Protein AF-A0A960I3Z1-F1 (afdb_monomer)

Nearest PDB structures (foldseek):
  2nsf-assembly1_A  TM=8.121E-01  e=1.833E-03  Corynebacterium glutamicum
  2nsg-assembly1_A  TM=7.384E-01  e=3.499E-03  Corynebacterium glutamicum
  3gor-assembly2_D  TM=7.697E-01  e=1.761E-02  Geobacillus stearothermophilus
  3dka-assembly1_B  TM=6.620E-01  e=1.581E-02  Bacillus subtilis
  3dka-assembly1_A  TM=6.417E-01  e=1.498E-02  Bacillus subtilis

Foldseek 3Di:
DDDDDPPDDPDDDDCLQLLNLLLQLLVLLLVLLVVDDPVQQQQDFPPPPAGLQQLLFQLLLLLVLLLCLLQVHHSVVDDNGDGDPSVCSSVSSVVSSVSNCVSPVDVVQQQDWTDDPPDTGGSSLVSLVSLLVSNVSSVRNCVSVVHDGDDDVSSVVSNPD

Radius of gyration: 16.87 Å; Cα contacts (8 Å, |Δi|>4): 193; chains: 1; bounding box: 35×52×51 Å

Secondary structure (DSSP, 8-state):
-----------PPPTTSHHHHHHHHHHHHHHHHTT--GGGTTPBPSSTT-BHHHHHHHHHHHHHHHHHHHTTS-GGGS-S-----GGGHHHHHHHHHHHHHHHT-SGGGGTSEEEETTEEEEHHHHHHHHHHHHHHHHHHHHHHTT---PPPHHHHHTT--

Mean predicted aligned error: 5.5 Å

Sequence (161 aa):
MNITEHSSPTTTLSPTDPRAVFAAAVRTAGEVIATVQPHQTGLPTPCADIDVSGMFGHLLMVLERVTALGAGRDPMDLPDEKEVPLADWTAEWLAAAHRVQQAWADPGVLERQMWLPWAEGPGGQMLGSYTAELTVHTWDLATALGLGVEWDARALATSWE

Solvent-accessible surface area (backbone atoms only — not comparable to full-atom values): 9279 Å² total; per-residue (Å²): 138,85,82,78,81,81,78,76,79,81,78,78,71,52,82,81,35,48,66,46,32,33,51,52,46,53,48,55,40,52,59,53,59,68,67,70,50,88,91,46,39,80,36,64,30,80,53,79,99,33,28,41,50,53,47,51,13,38,56,50,33,51,39,51,28,53,21,28,47,45,66,73,43,71,41,80,80,50,70,85,58,48,93,72,61,78,93,45,48,63,59,53,48,53,53,38,53,52,47,30,53,62,33,55,62,55,72,67,49,38,67,36,78,44,81,53,102,90,48,75,46,33,32,39,57,53,40,34,53,52,28,20,54,53,46,53,54,38,49,25,50,30,54,53,70,72,53,90,78,90,74,59,68,70,38,60,57,42,67,77,120

Structure (mmCIF, N/CA/C/O backbone):
data_AF-A0A960I3Z1-F1
#
_entry.id   AF-A0A960I3Z1-F1
#
loop_
_atom_site.group_PDB
_atom_site.id
_atom_site.type_symbol
_atom_site.label_atom_id
_atom_site.label_alt_id
_atom_site.label_comp_id
_atom_site.label_asym_id
_atom_site.label_entity_id
_atom_site.label_seq_id
_atom_site.pdbx_PDB_ins_code
_atom_site.Cartn_x
_atom_site.Cartn_y
_atom_site.Cartn_z
_atom_site.occupancy
_atom_site.B_iso_or_equiv
_atom_site.auth_seq_id
_atom_site.auth_comp_id
_atom_site.auth_asym_id
_atom_site.auth_atom_id
_atom_site.pdbx_PDB_model_num
ATOM 1 N N . MET A 1 1 ? 8.634 34.506 -32.442 1.00 37.12 1 MET A N 1
ATOM 2 C CA . MET A 1 1 ? 8.921 33.596 -31.314 1.00 37.12 1 MET A CA 1
ATOM 3 C C . MET A 1 1 ? 7.738 32.655 -31.201 1.00 37.12 1 MET A C 1
ATOM 5 O O . MET A 1 1 ? 6.677 33.113 -30.808 1.00 37.12 1 MET A O 1
ATOM 9 N N . ASN A 1 2 ? 7.885 31.406 -31.645 1.00 35.22 2 ASN A N 1
ATOM 10 C CA . ASN A 1 2 ? 6.875 30.364 -31.450 1.00 35.22 2 ASN A CA 1
ATOM 11 C C . ASN A 1 2 ? 7.343 29.508 -30.277 1.00 35.22 2 ASN A C 1
ATOM 13 O O . ASN A 1 2 ? 8.434 28.946 -30.336 1.00 35.22 2 ASN A O 1
ATOM 17 N N . ILE A 1 3 ? 6.547 29.468 -29.215 1.00 40.91 3 ILE A N 1
ATOM 18 C CA . ILE A 1 3 ? 6.781 28.606 -28.062 1.00 40.91 3 ILE A CA 1
ATOM 19 C C . ILE A 1 3 ? 6.040 27.309 -28.376 1.00 40.91 3 ILE A C 1
ATOM 21 O O . ILE A 1 3 ? 4.814 27.293 -28.425 1.00 40.91 3 ILE A O 1
ATOM 25 N N . THR A 1 4 ? 6.776 26.252 -28.699 1.00 44.25 4 THR A N 1
ATOM 26 C CA . THR A 1 4 ? 6.210 24.912 -28.859 1.00 44.25 4 THR A CA 1
ATOM 27 C C . THR A 1 4 ? 5.986 24.347 -27.459 1.00 44.25 4 THR A C 1
ATOM 29 O O . THR A 1 4 ? 6.948 24.021 -26.765 1.00 44.25 4 THR A O 1
ATOM 32 N N . GLU A 1 5 ? 4.734 24.265 -27.010 1.00 45.75 5 GLU A N 1
ATOM 33 C CA . GLU A 1 5 ? 4.386 23.494 -25.816 1.00 45.75 5 GLU A CA 1
ATOM 34 C C . GLU A 1 5 ? 4.504 22.001 -26.142 1.00 45.75 5 GLU A C 1
ATOM 36 O O . GLU A 1 5 ? 3.730 21.447 -26.921 1.00 45.75 5 GLU A O 1
ATOM 41 N N . HIS A 1 6 ? 5.504 21.340 -25.560 1.00 40.66 6 HIS A N 1
ATOM 42 C CA . HIS A 1 6 ? 5.583 19.885 -25.538 1.00 40.66 6 HIS A CA 1
ATOM 43 C C . HIS A 1 6 ? 4.734 19.367 -24.375 1.00 40.66 6 HIS A C 1
ATOM 45 O O . HIS A 1 6 ? 5.229 19.179 -23.266 1.00 40.66 6 HIS A O 1
ATOM 51 N N . SER A 1 7 ? 3.445 19.133 -24.616 1.00 47.56 7 SER A N 1
ATOM 52 C CA . SER A 1 7 ? 2.654 18.270 -23.739 1.00 47.56 7 SER A CA 1
ATOM 53 C C . SER A 1 7 ? 3.101 16.825 -23.969 1.00 47.56 7 SER A C 1
ATOM 55 O O . SER A 1 7 ? 2.772 16.223 -24.991 1.00 47.56 7 SER A O 1
ATOM 57 N N . SER A 1 8 ? 3.883 16.267 -23.046 1.00 45.31 8 SER A N 1
ATOM 58 C CA . SER A 1 8 ? 4.128 14.823 -23.017 1.00 45.31 8 SER A CA 1
ATOM 59 C C . SER A 1 8 ? 2.789 14.103 -22.818 1.00 45.31 8 SER A C 1
ATOM 61 O O . SER A 1 8 ? 2.044 14.483 -21.911 1.00 45.31 8 SER A O 1
ATOM 63 N N . PRO A 1 9 ? 2.440 13.086 -23.626 1.00 49.47 9 PRO A N 1
ATOM 64 C CA . PRO A 1 9 ? 1.218 12.331 -23.402 1.00 49.47 9 PRO A CA 1
ATOM 65 C C . PRO A 1 9 ? 1.315 11.615 -22.051 1.00 49.47 9 PRO A C 1
ATOM 67 O O . PRO A 1 9 ? 2.258 10.865 -21.801 1.00 49.47 9 PRO A O 1
ATOM 70 N N . THR A 1 10 ? 0.339 11.835 -21.171 1.00 57.25 10 THR A N 1
ATOM 71 C CA . THR A 1 10 ? 0.125 10.968 -20.011 1.00 57.25 10 THR A CA 1
ATOM 72 C C . THR A 1 10 ? -0.327 9.614 -20.544 1.00 57.25 10 THR A C 1
ATOM 74 O O . THR A 1 10 ? -1.501 9.424 -20.856 1.00 57.25 10 THR A O 1
ATOM 77 N N . THR A 1 11 ? 0.609 8.684 -20.724 1.00 67.19 11 THR A N 1
ATOM 78 C CA . THR A 1 11 ? 0.291 7.318 -21.147 1.00 67.19 11 THR A CA 1
ATOM 79 C C . THR A 1 11 ? -0.596 6.671 -20.089 1.00 67.19 11 THR A C 1
ATOM 81 O O . THR A 1 11 ? -0.142 6.352 -18.992 1.00 67.19 11 THR A O 1
ATOM 84 N N . THR A 1 12 ? -1.880 6.496 -20.400 1.00 82.75 12 THR A N 1
ATOM 85 C CA . THR A 1 12 ? -2.787 5.694 -19.577 1.00 82.75 12 THR A CA 1
ATOM 86 C C . THR A 1 12 ? -2.373 4.229 -19.689 1.00 82.75 12 THR A C 1
ATOM 88 O O . THR A 1 12 ? -2.266 3.697 -20.793 1.00 82.75 12 THR A O 1
ATOM 91 N N . LEU A 1 13 ? -2.108 3.586 -18.552 1.00 88.25 13 LEU A N 1
ATOM 92 C CA . LEU A 1 13 ? -1.741 2.173 -18.507 1.00 88.25 13 LEU A CA 1
ATOM 93 C C . LEU A 1 13 ? -2.917 1.285 -18.932 1.00 88.25 13 LEU A C 1
ATOM 95 O O . LEU A 1 13 ? -4.078 1.622 -18.686 1.00 88.25 13 LEU A O 1
ATOM 99 N N . SER A 1 14 ? -2.614 0.128 -19.529 1.00 91.50 14 SER A N 1
ATOM 100 C CA . SER A 1 14 ? -3.632 -0.903 -19.755 1.00 91.50 14 SER A CA 1
ATOM 101 C C . SER A 1 14 ? -4.281 -1.289 -18.419 1.00 91.50 14 SER A C 1
ATOM 103 O O . SER A 1 14 ? -3.567 -1.422 -17.425 1.00 91.50 14 SER A O 1
ATOM 105 N N . PRO A 1 15 ? -5.597 -1.559 -18.373 1.00 87.56 15 PRO A N 1
ATOM 106 C CA . PRO A 1 15 ? -6.252 -2.091 -17.181 1.00 87.56 15 PRO A CA 1
ATOM 107 C C . PRO A 1 15 ? -5.607 -3.385 -16.651 1.00 87.56 15 PRO A C 1
ATOM 109 O O . PRO A 1 15 ? -5.721 -3.686 -15.468 1.00 87.56 15 PRO A O 1
ATOM 112 N N . THR A 1 16 ? -4.940 -4.160 -17.505 1.00 91.75 16 THR A N 1
ATOM 113 C CA . THR A 1 16 ? -4.243 -5.398 -17.120 1.00 91.75 16 THR A CA 1
ATOM 114 C C . THR A 1 16 ? -2.742 -5.208 -16.898 1.00 91.75 16 THR A C 1
ATOM 116 O O . THR A 1 16 ? -2.046 -6.187 -16.654 1.00 91.75 16 THR A O 1
ATOM 119 N N . ASP A 1 17 ? -2.215 -3.984 -17.014 1.00 95.75 17 ASP A N 1
ATOM 120 C CA . ASP A 1 17 ? -0.824 -3.694 -16.654 1.00 95.75 17 ASP A CA 1
ATOM 121 C C . ASP A 1 17 ? -0.640 -3.965 -15.148 1.00 95.75 17 ASP A C 1
ATOM 123 O O . ASP A 1 17 ? -1.426 -3.431 -14.356 1.00 95.75 17 ASP A O 1
ATOM 127 N N . PRO A 1 18 ? 0.371 -4.746 -14.718 1.00 96.00 18 PRO A N 1
ATOM 128 C CA . PRO A 1 18 ? 0.594 -5.047 -13.302 1.00 96.00 18 PRO A CA 1
ATOM 129 C C . PRO A 1 18 ? 0.658 -3.798 -12.413 1.00 96.00 18 PRO A C 1
ATOM 131 O O . PRO A 1 18 ? 0.181 -3.817 -11.282 1.00 96.00 18 PRO A O 1
ATOM 134 N N . ARG A 1 19 ? 1.165 -2.672 -12.933 1.00 97.69 19 ARG A N 1
ATOM 135 C CA . ARG A 1 19 ? 1.206 -1.394 -12.203 1.00 97.69 19 ARG A CA 1
ATOM 136 C C . ARG A 1 19 ? -0.183 -0.798 -12.020 1.00 97.69 19 ARG A C 1
ATOM 138 O O . ARG A 1 19 ? -0.459 -0.217 -10.976 1.00 97.69 19 ARG A O 1
ATOM 145 N N . ALA A 1 20 ? -1.058 -0.931 -13.017 1.00 96.69 20 ALA A N 1
ATOM 146 C CA . ALA A 1 20 ? -2.439 -0.464 -12.926 1.00 96.69 20 ALA A CA 1
ATOM 147 C C . ALA A 1 20 ? -3.249 -1.308 -11.933 1.00 96.69 20 ALA A C 1
ATOM 149 O O . ALA A 1 20 ? -4.033 -0.754 -11.162 1.00 96.69 20 ALA A O 1
ATOM 150 N N . VAL A 1 21 ? -3.028 -2.626 -11.919 1.00 97.38 21 VAL A N 1
ATOM 151 C CA . VAL A 1 21 ? -3.662 -3.541 -10.958 1.00 97.38 21 VAL A CA 1
ATOM 152 C C . VAL A 1 21 ? -3.179 -3.245 -9.535 1.00 97.38 21 VAL A C 1
ATOM 154 O O . VAL A 1 21 ? -4.007 -3.024 -8.651 1.00 97.38 21 VAL A O 1
ATOM 157 N N . PHE A 1 22 ? -1.865 -3.124 -9.322 1.00 98.06 22 PHE A N 1
ATOM 158 C CA . PHE A 1 22 ? -1.309 -2.757 -8.017 1.00 98.06 22 PHE A CA 1
ATOM 159 C C . PHE A 1 22 ? -1.821 -1.387 -7.543 1.00 98.06 22 PHE A C 1
ATOM 161 O O . PHE A 1 22 ? -2.244 -1.237 -6.399 1.00 98.06 22 PHE A O 1
ATOM 168 N N . ALA A 1 23 ? -1.874 -0.383 -8.427 1.00 97.94 23 ALA A N 1
ATOM 169 C CA . ALA A 1 23 ? -2.412 0.936 -8.092 1.00 97.94 23 ALA A CA 1
ATOM 170 C C . ALA A 1 23 ? -3.899 0.897 -7.692 1.00 97.94 23 ALA A C 1
ATOM 172 O O . ALA A 1 23 ? -4.324 1.681 -6.840 1.00 97.94 23 ALA A O 1
ATOM 173 N N . ALA A 1 24 ? -4.696 -0.004 -8.276 1.00 97.50 24 ALA A N 1
ATOM 174 C CA . ALA A 1 24 ? -6.077 -0.210 -7.852 1.00 97.50 24 ALA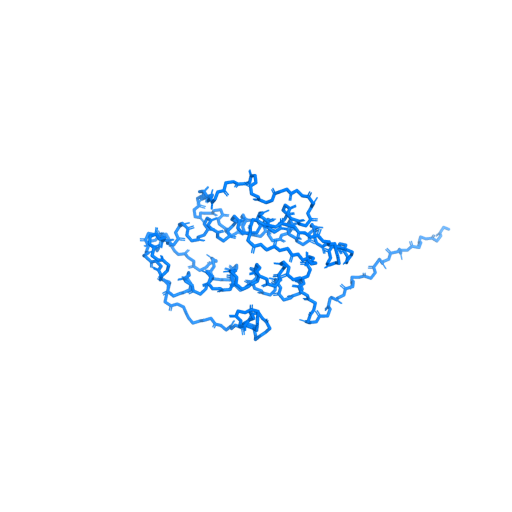 A CA 1
ATOM 175 C C . ALA A 1 24 ? -6.147 -0.770 -6.423 1.00 97.50 24 ALA A C 1
ATOM 177 O O . ALA A 1 24 ? -6.897 -0.222 -5.619 1.00 97.50 24 ALA A O 1
ATOM 178 N N . ALA A 1 25 ? -5.317 -1.765 -6.088 1.00 98.25 25 ALA A N 1
ATOM 179 C CA . ALA A 1 25 ? -5.227 -2.313 -4.733 1.00 98.25 25 ALA A CA 1
ATOM 180 C C . ALA A 1 25 ? -4.759 -1.261 -3.706 1.00 98.25 25 ALA A C 1
ATOM 182 O O . ALA A 1 25 ? -5.368 -1.117 -2.649 1.00 98.25 25 ALA A O 1
ATOM 183 N N . VAL A 1 26 ? -3.754 -0.442 -4.048 1.00 98.69 26 VAL A N 1
ATOM 184 C CA . VAL A 1 26 ? -3.277 0.672 -3.200 1.00 98.69 26 VAL A CA 1
ATOM 185 C C . VAL A 1 26 ? -4.378 1.690 -2.907 1.00 98.69 26 VAL A C 1
ATOM 187 O O . VAL A 1 26 ? -4.473 2.211 -1.794 1.00 98.69 26 VAL A O 1
ATOM 190 N N . ARG A 1 27 ? -5.221 1.990 -3.898 1.00 98.50 27 ARG A N 1
ATOM 191 C CA . ARG A 1 27 ? -6.360 2.893 -3.718 1.00 98.50 27 ARG A CA 1
ATOM 192 C C . ARG A 1 27 ? -7.403 2.290 -2.779 1.00 98.50 27 ARG A C 1
ATOM 194 O O . ARG A 1 27 ? -7.799 2.978 -1.847 1.00 98.50 27 ARG A O 1
ATOM 201 N N . THR A 1 28 ? -7.789 1.029 -2.977 1.00 98.62 28 THR A N 1
ATOM 202 C CA . THR A 1 28 ? -8.732 0.332 -2.086 1.00 98.62 28 THR A CA 1
ATOM 203 C C . THR A 1 28 ? -8.224 0.311 -0.643 1.00 98.62 28 THR A C 1
ATOM 205 O O . THR A 1 28 ? -8.963 0.651 0.276 1.00 98.62 28 THR A O 1
ATOM 208 N N . ALA A 1 29 ? -6.943 0.003 -0.436 1.00 98.62 29 ALA A N 1
ATOM 209 C CA . ALA A 1 29 ? -6.318 0.064 0.883 1.00 98.62 29 ALA A CA 1
ATOM 210 C C . ALA A 1 29 ? -6.377 1.472 1.491 1.00 98.62 29 ALA A C 1
ATOM 212 O O . ALA A 1 29 ? -6.771 1.631 2.644 1.00 98.62 29 ALA A O 1
ATOM 213 N N . GLY A 1 30 ? -6.066 2.508 0.706 1.00 98.62 30 GLY A N 1
ATOM 214 C CA . GLY A 1 30 ? -6.153 3.901 1.150 1.00 98.62 30 GLY A CA 1
ATOM 215 C C . GLY A 1 30 ? -7.568 4.326 1.546 1.00 98.62 30 GLY A C 1
ATOM 216 O O . GLY A 1 30 ? -7.739 5.041 2.532 1.00 98.62 30 GLY A O 1
ATOM 217 N N . GLU A 1 31 ? -8.582 3.859 0.815 1.00 98.50 31 GLU A N 1
ATOM 218 C CA . GLU A 1 31 ? -9.994 4.091 1.135 1.00 98.50 31 GLU A CA 1
ATOM 219 C C . GLU A 1 31 ? -10.374 3.447 2.474 1.00 98.50 31 GLU A C 1
ATOM 221 O O . GLU A 1 31 ? -11.015 4.103 3.290 1.00 98.50 31 GLU A O 1
ATOM 226 N N . VAL A 1 32 ? -9.923 2.217 2.744 1.00 98.69 32 VAL A N 1
ATOM 227 C CA . VAL A 1 32 ? -10.135 1.541 4.036 1.00 98.69 32 VAL A CA 1
ATOM 228 C C . VAL A 1 32 ? -9.403 2.273 5.167 1.00 98.69 32 VAL A C 1
ATOM 230 O O . VAL A 1 32 ? -10.019 2.603 6.182 1.00 98.69 32 VAL A O 1
ATOM 233 N N . ILE A 1 33 ? -8.118 2.594 4.985 1.00 98.62 33 ILE A N 1
ATOM 234 C CA . ILE A 1 33 ? -7.278 3.301 5.968 1.00 98.62 33 ILE A CA 1
ATOM 235 C C . ILE A 1 33 ? -7.909 4.636 6.383 1.00 98.62 33 ILE A C 1
ATOM 237 O O . ILE A 1 33 ? -7.928 4.970 7.567 1.00 98.62 33 ILE A O 1
ATOM 241 N N . ALA A 1 34 ? -8.480 5.382 5.435 1.00 98.31 34 ALA A N 1
ATOM 242 C CA . ALA A 1 34 ? -9.103 6.679 5.698 1.00 98.31 34 ALA A CA 1
ATOM 243 C C . ALA A 1 34 ? -10.353 6.606 6.600 1.00 98.31 34 ALA A C 1
ATOM 245 O O . ALA A 1 34 ? -10.811 7.638 7.094 1.00 98.31 34 ALA A O 1
ATOM 246 N N . THR A 1 35 ? -10.921 5.416 6.824 1.00 98.25 35 THR A N 1
ATOM 247 C CA . THR A 1 35 ? -12.107 5.236 7.682 1.00 98.25 35 THR A CA 1
ATOM 248 C C . THR A 1 35 ? -11.780 4.983 9.154 1.00 98.25 35 THR A C 1
ATOM 250 O O . THR A 1 35 ? -12.673 5.118 9.999 1.00 98.25 35 THR A O 1
ATOM 253 N N . VAL A 1 36 ? -10.526 4.636 9.471 1.00 98.50 36 VAL A N 1
ATOM 254 C CA . VAL A 1 36 ? -10.116 4.177 10.804 1.00 98.50 36 VAL A CA 1
ATOM 255 C C . VAL A 1 36 ? -10.337 5.264 11.852 1.00 98.50 36 VAL A C 1
ATOM 257 O O . VAL A 1 36 ? -9.881 6.399 11.718 1.00 98.50 36 VAL A O 1
ATOM 260 N N . GLN A 1 37 ?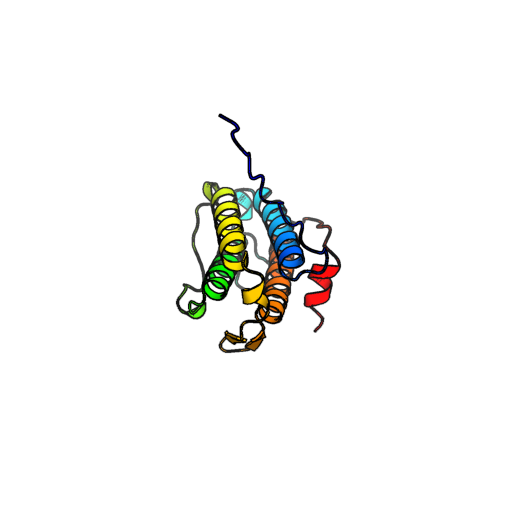 -11.017 4.894 12.936 1.00 97.81 37 GLN A N 1
ATOM 261 C CA . GLN A 1 37 ? -11.259 5.762 14.084 1.00 97.81 37 GLN A CA 1
ATOM 262 C C . GLN A 1 37 ? -10.280 5.472 15.233 1.00 97.81 37 GLN A C 1
ATOM 264 O O . GLN A 1 37 ? -9.862 4.328 15.412 1.00 97.81 37 GLN A O 1
ATOM 269 N N . PRO A 1 38 ? -9.985 6.457 16.107 1.00 98.00 38 PRO A N 1
ATOM 270 C CA . PRO A 1 38 ? -9.023 6.287 17.202 1.00 98.00 38 PRO A CA 1
ATOM 271 C C . PRO A 1 38 ? -9.291 5.108 18.142 1.00 98.00 38 PRO A C 1
ATOM 273 O O . PRO A 1 38 ? -8.359 4.494 18.640 1.00 98.00 38 PRO A O 1
ATOM 276 N N . HIS A 1 39 ? -10.556 4.765 18.388 1.00 97.56 39 HIS A N 1
ATOM 277 C CA . HIS A 1 39 ? -10.915 3.652 19.272 1.00 97.56 39 HIS A CA 1
ATOM 278 C C . HIS A 1 39 ? -10.759 2.269 18.613 1.00 97.56 39 HIS A C 1
ATOM 280 O O . HIS A 1 39 ? -10.955 1.260 19.285 1.00 97.56 39 HIS A O 1
ATOM 286 N N . GLN A 1 40 ? -10.449 2.217 17.313 1.00 98.38 40 GLN A N 1
ATOM 287 C CA . GLN A 1 40 ? -10.345 0.981 16.536 1.00 98.38 40 GLN A CA 1
ATOM 288 C C . GLN A 1 40 ? -8.901 0.500 16.364 1.00 98.38 40 GLN A C 1
ATOM 290 O O . GLN A 1 40 ? -8.703 -0.642 15.969 1.00 98.38 40 GLN A O 1
ATOM 295 N N . THR A 1 41 ? -7.894 1.325 16.670 1.00 97.75 41 THR A N 1
ATOM 296 C CA . THR A 1 41 ? -6.482 1.019 16.367 1.00 97.75 41 THR A CA 1
ATOM 297 C C . THR A 1 41 ? -5.948 -0.222 17.079 1.00 97.75 41 THR A C 1
ATOM 299 O O . THR A 1 41 ? -5.041 -0.858 16.565 1.00 97.75 41 THR A O 1
ATOM 302 N N . GLY A 1 42 ? -6.517 -0.584 18.231 1.00 97.38 42 GLY A N 1
ATOM 303 C CA . GLY A 1 42 ? -6.158 -1.796 18.976 1.00 97.38 42 GLY A CA 1
ATOM 304 C C . GLY A 1 42 ? -7.092 -2.988 18.742 1.00 97.38 42 GLY A C 1
ATOM 305 O O . GLY A 1 42 ? -7.042 -3.949 19.508 1.00 97.38 42 GLY A O 1
ATOM 306 N N . LEU A 1 43 ? -8.011 -2.922 17.769 1.00 98.12 43 LEU A N 1
ATOM 307 C CA . LEU A 1 43 ? -8.875 -4.064 17.460 1.00 98.12 43 LEU A CA 1
ATOM 308 C C . LEU A 1 43 ? -8.055 -5.188 16.812 1.00 98.12 43 LEU A C 1
ATOM 310 O O . LEU A 1 43 ? -7.181 -4.898 15.994 1.00 98.12 43 LEU A O 1
ATOM 314 N N . PRO A 1 44 ? -8.343 -6.460 17.139 1.00 97.88 44 PRO A N 1
ATOM 315 C CA . PRO A 1 44 ? -7.658 -7.586 16.520 1.00 97.88 44 PRO A CA 1
ATOM 316 C C . PRO A 1 44 ? -8.039 -7.701 15.042 1.00 97.88 44 PRO A C 1
ATOM 318 O O . PRO A 1 44 ? -9.202 -7.501 14.679 1.00 97.88 44 PRO A O 1
ATOM 321 N N . THR A 1 45 ? -7.077 -8.081 14.202 1.00 97.81 45 THR A N 1
ATOM 322 C CA . THR A 1 45 ? -7.344 -8.476 12.813 1.00 97.81 45 THR A CA 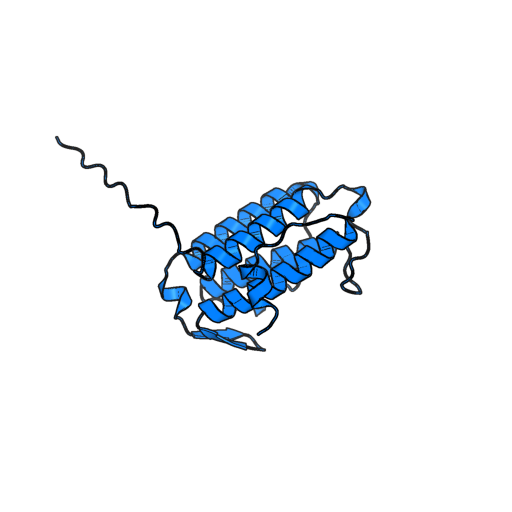1
ATOM 323 C C . THR A 1 45 ? -7.479 -10.002 12.686 1.00 97.81 45 THR A C 1
ATOM 325 O O . THR A 1 45 ? -7.139 -10.731 13.622 1.00 97.81 45 THR A O 1
ATOM 328 N N . PRO A 1 46 ? -8.007 -10.529 11.561 1.00 96.19 46 PRO A N 1
ATOM 329 C CA . PRO A 1 46 ? -7.979 -11.967 11.284 1.00 96.19 46 PRO A CA 1
ATOM 330 C C . PRO A 1 46 ? -6.559 -12.541 11.163 1.00 96.19 46 PRO A C 1
ATOM 332 O O . PRO A 1 46 ? -6.362 -13.727 11.436 1.00 96.19 46 PRO A O 1
ATOM 335 N N . CYS A 1 47 ? -5.575 -11.714 10.792 1.00 93.50 47 CYS A N 1
ATOM 336 C CA . CYS A 1 47 ? -4.164 -12.061 10.889 1.00 93.50 47 CYS A CA 1
ATOM 337 C C . CYS A 1 47 ? -3.768 -12.095 12.371 1.00 93.50 47 CYS A C 1
ATOM 339 O O . CYS A 1 47 ? -3.730 -11.067 13.051 1.00 93.50 47 CYS A O 1
ATOM 341 N N . ALA A 1 48 ? -3.544 -13.305 12.890 1.00 83.44 48 ALA A N 1
ATOM 342 C CA . ALA A 1 48 ? -3.231 -13.504 14.298 1.00 83.44 48 ALA A CA 1
ATOM 343 C C . ALA A 1 48 ? -2.007 -12.668 14.710 1.00 83.44 48 ALA A C 1
ATOM 345 O O . ALA A 1 48 ? -1.059 -12.528 13.945 1.00 83.44 48 ALA A O 1
ATOM 346 N N . ASP A 1 49 ? -2.052 -12.128 15.927 1.00 87.38 49 ASP A N 1
ATOM 347 C CA . ASP A 1 49 ? -0.999 -11.307 16.539 1.00 87.38 49 ASP A CA 1
ATOM 348 C C . ASP A 1 49 ? -0.802 -9.896 15.946 1.00 87.38 49 ASP A C 1
ATOM 350 O O . ASP A 1 49 ? 0.046 -9.154 16.439 1.00 87.38 49 ASP A O 1
ATOM 354 N N . ILE A 1 50 ? -1.623 -9.474 14.974 1.00 94.62 50 ILE A N 1
ATOM 355 C CA . ILE A 1 50 ? -1.586 -8.119 14.402 1.00 94.62 50 ILE A CA 1
ATOM 356 C C . ILE A 1 50 ? -2.904 -7.383 14.696 1.00 94.62 50 ILE A C 1
ATOM 358 O O . ILE A 1 50 ? -3.991 -7.835 14.322 1.00 94.62 50 ILE A O 1
ATOM 362 N N . ASP A 1 51 ? -2.818 -6.234 15.372 1.00 97.50 51 ASP A N 1
ATOM 363 C CA . ASP A 1 51 ? -3.944 -5.310 15.558 1.00 97.50 51 ASP A CA 1
ATOM 364 C C . ASP A 1 51 ? -4.057 -4.308 14.393 1.00 97.50 51 ASP A C 1
ATOM 366 O O . ASP A 1 51 ? -3.239 -4.291 13.475 1.00 97.50 51 ASP A O 1
ATOM 370 N N . VAL A 1 52 ? -5.093 -3.470 14.386 1.00 98.12 52 VAL A N 1
ATOM 371 C CA . VAL A 1 52 ? -5.315 -2.479 13.314 1.00 98.12 52 VAL A CA 1
ATOM 372 C C . VAL A 1 52 ? -4.120 -1.528 13.126 1.00 98.12 52 VAL A C 1
ATOM 374 O O . VAL A 1 52 ? -3.820 -1.149 11.992 1.00 98.12 52 VAL A O 1
ATOM 377 N N . SER A 1 53 ? -3.424 -1.144 14.199 1.00 97.62 53 SER A N 1
ATOM 378 C CA . SER A 1 53 ? -2.235 -0.287 14.129 1.00 97.62 53 SER A CA 1
ATOM 379 C C . SER A 1 53 ? -1.048 -1.007 13.502 1.00 97.62 53 SER A C 1
ATOM 381 O O . SER A 1 53 ? -0.411 -0.460 12.599 1.00 97.62 53 SER A O 1
ATOM 383 N N . GLY A 1 54 ? -0.782 -2.240 13.935 1.00 96.94 54 GLY A N 1
ATOM 384 C CA . GLY A 1 54 ? 0.228 -3.101 13.330 1.00 96.94 54 GLY A CA 1
ATOM 385 C C . GLY A 1 54 ? -0.073 -3.368 11.857 1.00 96.94 54 GLY A C 1
ATOM 386 O O . GLY A 1 54 ? 0.818 -3.278 11.018 1.00 96.94 54 GLY A O 1
ATOM 387 N N . MET A 1 55 ? -1.345 -3.580 11.508 1.00 97.44 55 MET A N 1
ATOM 388 C CA . MET A 1 55 ? -1.762 -3.826 10.129 1.00 97.44 55 MET A CA 1
ATOM 389 C C . MET A 1 55 ? -1.516 -2.611 9.228 1.00 97.44 55 MET A C 1
ATOM 391 O O . MET A 1 55 ? -1.031 -2.765 8.109 1.00 97.44 55 MET A O 1
ATOM 395 N N . PHE A 1 56 ? -1.770 -1.388 9.707 1.00 98.19 56 PHE A N 1
ATOM 396 C CA . PHE A 1 56 ? -1.374 -0.186 8.967 1.00 98.19 56 PHE A CA 1
ATOM 397 C C . PHE A 1 56 ? 0.147 -0.120 8.759 1.00 98.19 56 PHE A C 1
ATOM 399 O O . PHE A 1 56 ? 0.603 0.145 7.644 1.00 98.19 56 PHE A O 1
ATOM 406 N N . GLY A 1 57 ? 0.928 -0.386 9.812 1.00 97.62 57 GLY A N 1
ATOM 407 C CA . GLY A 1 57 ? 2.389 -0.425 9.736 1.00 97.62 57 GLY A CA 1
ATOM 408 C C . GLY A 1 57 ? 2.900 -1.441 8.709 1.00 97.62 57 GLY A C 1
ATOM 409 O O . GLY A 1 57 ? 3.768 -1.106 7.900 1.00 97.62 57 GLY A O 1
ATOM 410 N N . HIS A 1 58 ? 2.311 -2.640 8.683 1.00 96.75 58 HIS A N 1
ATOM 411 C CA . HIS A 1 58 ? 2.613 -3.704 7.719 1.00 96.75 58 HIS A CA 1
ATOM 412 C C . HIS A 1 58 ? 2.302 -3.280 6.282 1.00 96.75 58 HIS A C 1
ATOM 414 O O . HIS A 1 58 ? 3.163 -3.352 5.406 1.00 96.75 58 HIS A O 1
ATOM 420 N N . LEU A 1 59 ? 1.097 -2.757 6.032 1.00 97.50 59 LEU A N 1
ATOM 421 C CA . LEU A 1 59 ? 0.698 -2.275 4.706 1.00 97.50 59 LEU A CA 1
ATOM 422 C C . LEU A 1 59 ? 1.635 -1.162 4.208 1.00 97.50 59 LEU A C 1
ATOM 424 O O . LEU A 1 59 ? 2.010 -1.134 3.033 1.00 97.50 59 LEU A O 1
ATOM 428 N N . LEU A 1 60 ? 2.029 -0.237 5.087 1.00 98.06 60 LEU A N 1
ATOM 429 C CA . LEU A 1 60 ? 2.942 0.847 4.729 1.00 98.06 60 LEU A CA 1
ATOM 430 C C . LEU A 1 60 ? 4.346 0.315 4.401 1.00 98.06 60 LEU A C 1
ATOM 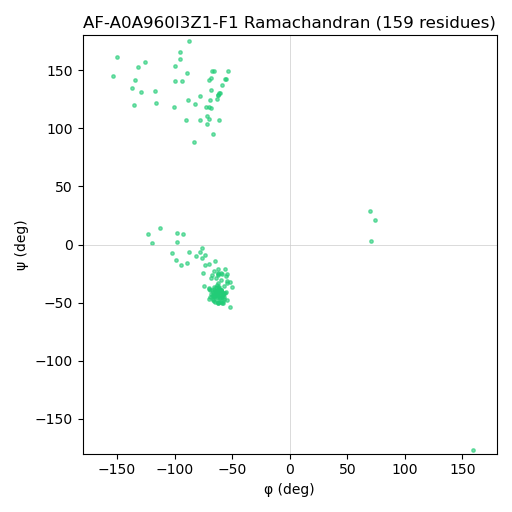432 O O . LEU A 1 60 ? 4.928 0.717 3.390 1.00 98.06 60 LEU A O 1
ATOM 436 N N . MET A 1 61 ? 4.853 -0.631 5.198 1.00 96.56 61 MET A N 1
ATOM 437 C CA . MET A 1 61 ? 6.104 -1.346 4.930 1.00 96.56 61 MET A CA 1
ATOM 438 C C . MET A 1 61 ? 6.063 -2.053 3.566 1.00 96.56 61 MET A C 1
ATOM 440 O O . MET A 1 61 ? 7.019 -1.943 2.795 1.00 96.56 61 MET A O 1
ATOM 444 N N . VAL A 1 62 ? 4.943 -2.688 3.200 1.00 96.25 62 VAL A N 1
ATOM 445 C CA . VAL A 1 62 ? 4.765 -3.319 1.881 1.00 96.25 62 VAL A CA 1
ATOM 446 C C . VAL A 1 62 ? 4.978 -2.309 0.744 1.00 96.25 62 VAL A C 1
ATOM 448 O O . VAL A 1 62 ? 5.736 -2.588 -0.189 1.00 96.25 62 VAL A O 1
ATOM 451 N N . LEU A 1 63 ? 4.396 -1.105 0.812 1.00 98.19 63 LEU A N 1
ATOM 452 C CA . LEU A 1 63 ? 4.618 -0.062 -0.207 1.00 98.19 63 LEU A CA 1
ATOM 453 C C . LEU A 1 63 ? 6.078 0.419 -0.244 1.00 98.19 63 LEU A C 1
ATOM 455 O O . LEU A 1 63 ? 6.618 0.701 -1.321 1.00 98.19 63 LEU A O 1
ATOM 459 N N . GLU A 1 64 ? 6.738 0.512 0.909 1.00 97.50 64 GLU A N 1
ATOM 460 C CA . GLU A 1 64 ? 8.155 0.876 0.989 1.00 97.50 64 GLU A CA 1
ATOM 461 C C . GLU A 1 64 ? 9.053 -0.209 0.362 1.00 97.50 64 GLU A C 1
ATOM 463 O O . GLU A 1 64 ? 9.956 0.124 -0.415 1.00 97.50 64 GLU A O 1
ATOM 468 N N . ARG A 1 65 ? 8.754 -1.498 0.584 1.00 96.75 65 ARG A N 1
ATOM 469 C CA . ARG A 1 65 ? 9.430 -2.633 -0.070 1.00 96.75 65 ARG A CA 1
ATOM 470 C C . ARG A 1 65 ? 9.227 -2.633 -1.578 1.00 96.75 65 ARG A C 1
ATOM 472 O O . ARG A 1 65 ? 10.201 -2.732 -2.325 1.00 96.75 65 ARG A O 1
ATOM 479 N N . VAL A 1 66 ? 7.997 -2.432 -2.046 1.00 97.31 66 VAL A N 1
ATOM 480 C CA . VAL A 1 66 ? 7.699 -2.315 -3.483 1.00 97.31 66 VAL A CA 1
ATOM 481 C C . VAL A 1 66 ? 8.456 -1.135 -4.102 1.00 97.31 66 VAL A C 1
ATOM 483 O O . VAL A 1 66 ? 8.998 -1.252 -5.203 1.00 97.31 66 VAL A O 1
ATOM 486 N N . THR A 1 67 ? 8.561 -0.009 -3.391 1.00 98.44 67 THR A N 1
ATOM 487 C CA . THR A 1 67 ? 9.359 1.148 -3.830 1.00 98.44 67 THR A CA 1
ATOM 488 C C . THR A 1 67 ? 10.844 0.795 -3.943 1.00 98.44 67 THR A C 1
ATOM 490 O O . THR A 1 67 ? 11.466 1.092 -4.965 1.00 98.44 67 THR A O 1
ATOM 493 N N . ALA A 1 68 ? 11.426 0.165 -2.916 1.00 97.50 68 ALA A N 1
ATOM 494 C CA . ALA A 1 68 ? 12.832 -0.242 -2.915 1.00 97.50 68 ALA A CA 1
ATOM 495 C C . ALA A 1 68 ? 13.135 -1.197 -4.076 1.00 97.50 68 ALA A C 1
ATOM 497 O O . ALA A 1 68 ? 14.084 -0.967 -4.829 1.00 97.50 68 ALA A O 1
ATOM 498 N N . LEU A 1 69 ? 12.267 -2.186 -4.284 1.00 96.75 69 LEU A N 1
ATOM 499 C CA . LEU A 1 69 ? 12.398 -3.165 -5.352 1.00 96.75 69 LEU A CA 1
ATOM 500 C C . LEU A 1 69 ? 12.345 -2.516 -6.748 1.00 96.75 69 LEU A C 1
ATOM 502 O O . LEU A 1 69 ? 13.198 -2.792 -7.597 1.00 96.75 69 LEU A O 1
ATOM 506 N N . GLY A 1 70 ? 11.407 -1.590 -6.978 1.00 97.31 70 GLY A N 1
ATOM 507 C CA . GLY A 1 70 ? 11.329 -0.806 -8.220 1.00 97.31 70 GLY A CA 1
ATOM 508 C C . GLY A 1 70 ? 12.573 0.060 -8.451 1.00 97.31 70 GLY A C 1
ATOM 509 O O . GLY A 1 70 ? 13.103 0.127 -9.562 1.00 9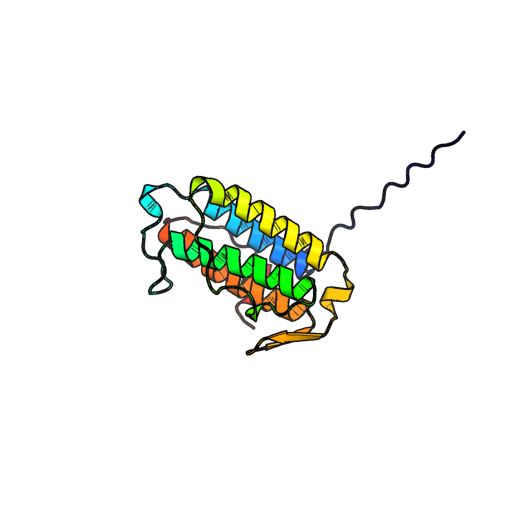7.31 70 GLY A O 1
ATOM 510 N N . ALA A 1 71 ? 13.144 0.610 -7.379 1.00 96.94 71 ALA A N 1
ATOM 511 C CA . ALA A 1 71 ? 14.392 1.371 -7.414 1.00 96.94 71 ALA A CA 1
ATOM 512 C C . ALA A 1 71 ? 15.665 0.504 -7.540 1.00 96.94 71 ALA A C 1
ATOM 514 O O . ALA A 1 71 ? 16.761 1.055 -7.636 1.00 96.94 71 ALA A O 1
ATOM 515 N N . GLY A 1 72 ? 15.549 -0.830 -7.553 1.00 94.94 72 GLY A N 1
ATOM 516 C CA . GLY A 1 72 ? 16.694 -1.746 -7.637 1.00 94.94 72 GLY A CA 1
ATOM 517 C C . GLY A 1 72 ? 17.498 -1.860 -6.338 1.00 94.94 72 GLY A C 1
ATOM 518 O O . GLY A 1 72 ? 18.670 -2.225 -6.374 1.00 94.94 72 GLY A O 1
ATOM 519 N N . ARG A 1 73 ? 16.887 -1.514 -5.204 1.00 95.88 73 ARG A N 1
ATOM 520 C CA . ARG A 1 73 ? 17.429 -1.725 -3.858 1.00 95.88 73 ARG A CA 1
ATOM 521 C C . ARG A 1 73 ? 16.890 -3.026 -3.272 1.00 95.88 73 ARG A C 1
ATOM 523 O O . ARG A 1 73 ? 15.829 -3.486 -3.688 1.00 95.88 73 ARG A O 1
ATOM 530 N N . ASP A 1 74 ? 17.587 -3.564 -2.275 1.00 93.50 74 ASP A N 1
ATOM 531 C CA . ASP A 1 74 ? 17.094 -4.708 -1.511 1.00 93.50 74 ASP A CA 1
ATOM 532 C C . ASP A 1 74 ? 15.907 -4.275 -0.620 1.00 93.50 74 ASP A C 1
ATOM 534 O O . ASP A 1 74 ? 16.068 -3.384 0.224 1.00 93.50 74 ASP A O 1
ATOM 538 N N . PRO A 1 75 ? 14.694 -4.831 -0.810 1.00 93.00 75 PRO A N 1
ATOM 539 C CA . PRO A 1 75 ? 13.555 -4.551 0.064 1.00 93.00 75 PRO A CA 1
ATOM 540 C C . PRO A 1 75 ? 13.703 -5.158 1.467 1.00 93.00 75 PRO A C 1
ATOM 542 O O . PRO A 1 75 ? 12.999 -4.729 2.380 1.00 93.00 75 PRO A O 1
ATOM 545 N N . MET A 1 76 ? 14.606 -6.123 1.661 1.00 90.19 76 MET A N 1
ATOM 546 C CA . MET A 1 76 ? 14.846 -6.772 2.953 1.00 90.19 76 MET A CA 1
ATOM 547 C C . MET A 1 76 ? 15.762 -5.961 3.877 1.00 90.19 76 MET A C 1
ATOM 549 O O . MET A 1 76 ? 15.838 -6.258 5.064 1.00 90.19 76 MET A O 1
ATOM 553 N N . ASP A 1 77 ? 16.395 -4.900 3.367 1.00 92.62 77 ASP A N 1
ATOM 554 C CA . ASP A 1 77 ? 17.126 -3.923 4.188 1.00 92.62 77 ASP A CA 1
ATOM 555 C C . ASP A 1 77 ? 16.186 -2.994 4.985 1.00 92.62 77 ASP A C 1
ATOM 557 O O . ASP A 1 77 ? 16.640 -2.188 5.802 1.00 92.62 77 ASP A O 1
ATOM 561 N N . LEU A 1 78 ? 14.878 -3.042 4.713 1.00 90.38 78 LEU A N 1
ATOM 562 C CA . LEU A 1 78 ? 13.874 -2.226 5.389 1.00 90.38 78 LEU A CA 1
ATOM 563 C C . LEU A 1 78 ? 13.332 -2.931 6.644 1.00 90.38 78 LEU A C 1
ATOM 565 O O . LEU A 1 78 ? 13.197 -4.157 6.629 1.00 90.38 78 LEU A O 1
ATOM 569 N N . PRO A 1 79 ? 12.966 -2.172 7.697 1.00 88.56 79 PRO A N 1
ATOM 570 C CA . PRO A 1 79 ? 12.274 -2.719 8.863 1.00 88.56 79 PRO A CA 1
ATOM 571 C C . PRO A 1 79 ? 11.009 -3.497 8.480 1.00 88.56 79 PRO A C 1
ATOM 573 O O . PRO A 1 79 ? 10.345 -3.157 7.500 1.00 88.56 79 PRO A O 1
ATOM 576 N N . ASP A 1 80 ? 10.660 -4.507 9.278 1.00 81.19 80 ASP A N 1
ATOM 577 C CA . ASP A 1 80 ? 9.462 -5.333 9.060 1.00 81.19 80 ASP A CA 1
ATOM 578 C C . ASP A 1 80 ? 8.152 -4.608 9.408 1.00 81.19 80 ASP A C 1
ATOM 580 O O . ASP A 1 80 ? 7.090 -4.997 8.935 1.00 81.19 80 ASP A O 1
ATOM 584 N N . GLU A 1 81 ? 8.215 -3.523 10.181 1.00 77.62 81 GLU A N 1
ATOM 585 C CA . GLU A 1 81 ? 7.058 -2.702 10.531 1.00 77.62 81 GLU A CA 1
ATOM 586 C C . GLU A 1 81 ? 7.448 -1.236 10.745 1.00 77.62 81 GLU A C 1
ATOM 588 O O . GLU A 1 81 ? 8.617 -0.894 10.959 1.00 77.62 81 GLU A O 1
ATOM 593 N N . LYS A 1 82 ? 6.444 -0.357 10.690 1.00 81.25 82 LYS A N 1
ATOM 594 C CA . LYS A 1 82 ? 6.603 1.079 10.912 1.00 81.25 82 LYS A CA 1
ATOM 595 C C . LYS A 1 82 ? 5.496 1.599 11.817 1.00 81.25 82 LYS A C 1
ATOM 597 O O . LYS A 1 82 ? 4.321 1.560 11.459 1.00 81.25 82 LYS A O 1
ATOM 602 N N . GLU A 1 83 ? 5.880 2.154 12.960 1.00 89.94 83 GLU A N 1
ATOM 603 C CA . GLU A 1 83 ? 4.953 2.884 13.820 1.00 89.94 83 GLU A CA 1
ATOM 604 C C . GLU A 1 83 ? 4.694 4.284 13.254 1.00 89.94 83 GLU A C 1
ATOM 606 O O . GLU A 1 83 ? 5.620 5.053 12.983 1.00 89.94 83 GLU A O 1
ATOM 611 N N . VAL A 1 84 ? 3.417 4.629 13.088 1.00 94.06 84 VAL A N 1
ATOM 612 C CA . VAL A 1 84 ? 2.978 5.944 12.611 1.00 94.06 84 VAL A CA 1
ATOM 613 C C . VAL A 1 84 ? 1.790 6.400 13.458 1.00 94.06 84 VAL A C 1
ATOM 615 O O . VAL A 1 84 ? 0.862 5.613 13.667 1.00 94.06 84 VAL A O 1
ATOM 618 N N . PRO A 1 85 ? 1.755 7.658 13.930 1.00 95.94 85 PRO A N 1
ATOM 619 C CA . PRO A 1 85 ? 0.576 8.200 14.594 1.00 95.94 85 PRO A CA 1
ATOM 620 C C . PRO A 1 85 ? -0.649 8.156 13.674 1.00 95.94 85 PRO A C 1
ATOM 622 O O . PRO A 1 85 ? -0.561 8.545 12.512 1.00 95.94 85 PRO A O 1
ATOM 625 N N . LEU A 1 86 ? -1.816 7.766 14.203 1.00 97.31 86 LEU A N 1
ATOM 626 C CA . LEU A 1 86 ? -3.066 7.675 13.427 1.00 97.31 86 LEU A CA 1
ATOM 627 C C . LEU A 1 86 ? -3.372 8.943 12.608 1.00 97.31 86 LEU A C 1
ATOM 629 O O . LEU A 1 86 ? -3.870 8.856 11.489 1.00 97.31 86 LEU A O 1
ATOM 633 N N . ALA A 1 87 ? -3.051 10.121 13.152 1.00 97.81 87 ALA A N 1
ATOM 634 C CA . ALA A 1 87 ? -3.271 11.406 12.487 1.00 97.81 87 ALA A CA 1
ATOM 635 C C . ALA A 1 87 ? -2.531 11.541 11.141 1.00 97.81 87 ALA A C 1
ATOM 637 O O . ALA A 1 87 ? -2.977 12.300 10.281 1.00 97.81 87 ALA A O 1
ATOM 638 N N . ASP A 1 88 ? -1.447 10.789 10.946 1.00 98.19 88 ASP A N 1
ATOM 639 C CA . ASP A 1 88 ? -0.579 10.874 9.773 1.00 98.19 88 ASP A CA 1
ATOM 640 C C . ASP A 1 88 ? -0.819 9.735 8.769 1.00 98.19 88 ASP A C 1
ATOM 642 O O . ASP A 1 88 ? -0.294 9.778 7.657 1.00 98.19 88 ASP A O 1
ATOM 646 N N . TRP A 1 89 ? -1.644 8.734 9.106 1.00 98.38 89 TRP A N 1
ATOM 647 C CA . TRP A 1 89 ? -1.798 7.506 8.312 1.00 98.38 89 TRP A CA 1
ATOM 648 C C . TRP A 1 89 ? -2.164 7.762 6.852 1.00 98.38 89 TRP A C 1
ATOM 650 O O . TRP A 1 89 ? -1.533 7.227 5.942 1.00 98.38 89 TRP A O 1
ATOM 660 N N . THR A 1 90 ? -3.155 8.622 6.607 1.00 98.44 90 THR A N 1
ATOM 661 C CA . THR A 1 90 ? -3.582 8.944 5.235 1.00 98.44 90 THR A CA 1
ATOM 662 C C . THR A 1 90 ? -2.480 9.670 4.459 1.00 98.44 90 THR A C 1
ATOM 664 O O . THR A 1 90 ? -2.267 9.392 3.279 1.00 98.44 90 THR A O 1
ATOM 667 N N . ALA A 1 91 ? -1.754 10.586 5.105 1.00 98.38 91 ALA A N 1
ATOM 668 C CA . ALA A 1 91 ? -0.683 11.340 4.461 1.00 98.38 91 ALA A CA 1
ATOM 669 C C . ALA A 1 91 ? 0.520 10.443 4.126 1.00 98.38 91 ALA A C 1
ATOM 671 O O . ALA A 1 91 ? 1.024 10.490 3.002 1.00 98.38 91 ALA A O 1
ATOM 672 N N . GLU A 1 92 ? 0.935 9.586 5.061 1.00 98.44 92 GLU A N 1
ATOM 673 C CA . GLU A 1 92 ? 2.009 8.610 4.854 1.00 98.44 92 GLU A CA 1
ATOM 674 C C . GLU A 1 92 ? 1.643 7.593 3.767 1.00 98.44 92 GLU A C 1
ATOM 676 O O . GLU A 1 92 ? 2.468 7.317 2.892 1.00 98.44 92 GLU A O 1
ATOM 681 N N . TRP A 1 93 ? 0.395 7.107 3.752 1.00 98.62 93 TRP A N 1
ATOM 682 C CA . TRP A 1 93 ? -0.099 6.198 2.716 1.00 98.62 93 TRP A CA 1
ATOM 683 C C . TRP A 1 93 ? -0.004 6.813 1.318 1.00 98.62 93 TRP A C 1
ATOM 685 O O . TRP A 1 93 ? 0.571 6.219 0.404 1.00 98.62 93 TRP A O 1
ATOM 695 N N . LEU A 1 94 ? -0.516 8.037 1.147 1.00 98.62 94 LEU A N 1
ATOM 696 C CA . LEU A 1 94 ? -0.464 8.748 -0.133 1.00 98.62 94 LEU A CA 1
ATOM 697 C C . LEU A 1 94 ? 0.980 9.028 -0.565 1.00 98.62 94 LEU A C 1
ATOM 699 O O . LEU A 1 94 ? 1.325 8.851 -1.736 1.00 98.62 94 LEU A O 1
ATOM 703 N N . ALA A 1 95 ? 1.847 9.423 0.369 1.00 98.62 95 ALA A N 1
ATOM 704 C CA . ALA A 1 95 ? 3.258 9.647 0.083 1.00 98.62 95 ALA A CA 1
ATOM 705 C C . ALA A 1 95 ? 3.958 8.356 -0.371 1.00 98.62 95 ALA A C 1
ATOM 707 O O . ALA A 1 95 ? 4.712 8.376 -1.346 1.00 98.62 95 ALA A O 1
ATOM 708 N N . ALA A 1 96 ? 3.697 7.228 0.291 1.00 98.50 96 ALA A N 1
ATOM 709 C CA . ALA A 1 96 ? 4.231 5.929 -0.103 1.00 98.50 96 ALA A CA 1
ATOM 710 C C . ALA A 1 96 ? 3.696 5.484 -1.475 1.00 98.50 96 ALA A C 1
ATOM 712 O O . ALA A 1 96 ? 4.482 5.076 -2.330 1.00 98.50 96 ALA A O 1
ATOM 713 N N . ALA A 1 97 ? 2.399 5.667 -1.739 1.00 98.62 97 ALA A N 1
ATOM 714 C CA . ALA A 1 97 ? 1.787 5.363 -3.032 1.00 98.62 97 ALA A CA 1
ATOM 715 C C . ALA A 1 97 ? 2.450 6.146 -4.181 1.00 98.62 97 ALA A C 1
ATOM 717 O O . ALA A 1 97 ? 2.767 5.576 -5.228 1.00 98.62 97 ALA A O 1
ATOM 718 N N . HIS A 1 98 ? 2.734 7.436 -3.976 1.00 98.50 98 HIS A N 1
ATOM 719 C CA . HIS A 1 98 ? 3.453 8.252 -4.956 1.00 98.50 98 HIS A CA 1
ATOM 720 C C . HIS A 1 98 ? 4.889 7.771 -5.197 1.00 98.50 98 HIS A C 1
ATOM 722 O O . HIS A 1 98 ? 5.339 7.750 -6.344 1.00 98.50 98 HIS A O 1
ATOM 728 N N . ARG A 1 99 ? 5.607 7.350 -4.149 1.00 98.62 99 ARG A N 1
ATOM 729 C CA . ARG A 1 99 ? 6.963 6.797 -4.297 1.00 98.62 99 ARG A CA 1
ATOM 730 C C . ARG A 1 99 ? 6.957 5.495 -5.097 1.00 98.62 99 ARG A C 1
ATOM 732 O O . ARG A 1 99 ? 7.806 5.338 -5.974 1.00 98.62 99 ARG A O 1
ATOM 739 N N . VAL A 1 100 ? 5.972 4.618 -4.877 1.00 98.50 100 VAL A N 1
ATOM 740 C CA . VAL A 1 100 ? 5.801 3.409 -5.697 1.00 98.50 100 VAL A CA 1
ATOM 741 C C . VAL A 1 100 ? 5.577 3.784 -7.162 1.00 98.50 100 VAL A C 1
ATOM 743 O O . VAL A 1 100 ? 6.279 3.279 -8.035 1.00 98.50 100 VAL A O 1
ATOM 746 N N . GLN A 1 101 ? 4.654 4.707 -7.448 1.00 97.56 101 GLN A N 1
ATOM 747 C CA . GLN A 1 101 ? 4.385 5.140 -8.824 1.00 97.56 101 GLN A CA 1
ATOM 748 C C . GLN A 1 101 ? 5.646 5.654 -9.530 1.00 97.56 101 GLN A C 1
ATOM 750 O O . GLN A 1 101 ? 5.876 5.326 -10.692 1.00 97.56 101 GLN A O 1
ATOM 755 N N . GLN A 1 102 ? 6.479 6.426 -8.830 1.00 97.94 102 GLN A N 1
ATOM 756 C CA . GLN A 1 102 ? 7.738 6.936 -9.372 1.00 97.94 102 GLN A CA 1
ATOM 757 C C . GLN A 1 102 ? 8.761 5.821 -9.618 1.00 97.94 102 GLN A C 1
ATOM 759 O O . GLN A 1 102 ? 9.378 5.788 -10.682 1.00 97.94 102 GLN A O 1
ATOM 764 N N . ALA A 1 103 ? 8.917 4.890 -8.673 1.00 98.25 103 ALA A N 1
ATOM 765 C CA . ALA A 1 103 ? 9.873 3.786 -8.778 1.00 98.25 103 ALA A CA 1
ATOM 766 C C . ALA A 1 103 ? 9.540 2.793 -9.908 1.00 98.25 103 ALA A C 1
ATOM 768 O O . ALA A 1 103 ? 10.434 2.114 -10.407 1.00 98.25 103 AL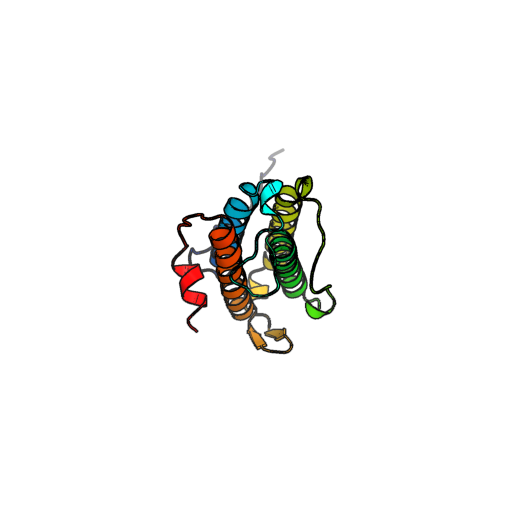A A O 1
ATOM 769 N N . TRP A 1 104 ? 8.275 2.733 -10.333 1.00 97.81 104 TRP A N 1
ATOM 770 C CA . TRP A 1 104 ? 7.775 1.818 -11.368 1.00 97.81 104 TRP A CA 1
ATOM 771 C C . TRP A 1 104 ? 7.323 2.531 -12.658 1.00 97.81 104 TRP A C 1
ATOM 773 O O . TRP A 1 104 ? 6.644 1.942 -13.506 1.00 97.81 104 TRP A O 1
ATOM 783 N N . ALA A 1 105 ? 7.685 3.808 -12.825 1.00 96.06 105 ALA A N 1
ATOM 784 C CA . ALA A 1 105 ? 7.283 4.607 -13.984 1.00 96.06 105 ALA A CA 1
ATOM 785 C C . ALA A 1 105 ? 7.887 4.086 -15.302 1.00 96.06 105 ALA A C 1
ATOM 787 O O . ALA A 1 105 ? 7.208 4.076 -16.332 1.00 96.06 105 ALA A O 1
ATOM 788 N N . ASP A 1 106 ? 9.140 3.623 -15.267 1.00 95.38 106 ASP A N 1
ATOM 789 C CA . ASP A 1 106 ? 9.806 3.024 -16.424 1.00 95.38 106 ASP A CA 1
ATOM 790 C C . ASP A 1 106 ? 9.222 1.623 -16.707 1.00 95.38 106 ASP A C 1
ATOM 792 O O . ASP A 1 106 ? 9.328 0.736 -15.854 1.00 95.38 106 ASP A O 1
ATOM 796 N N . PRO A 1 107 ? 8.607 1.384 -17.886 1.00 94.38 107 PRO A N 1
ATOM 797 C CA . PRO A 1 107 ? 8.085 0.065 -18.239 1.00 94.38 107 PRO A CA 1
ATOM 798 C C . PRO A 1 107 ? 9.158 -1.035 -18.231 1.00 94.38 107 PRO A C 1
ATOM 800 O O . PRO A 1 107 ? 8.817 -2.186 -17.973 1.00 94.38 107 PRO A O 1
ATOM 803 N N . GLY A 1 108 ? 10.441 -0.706 -18.432 1.00 96.69 108 GLY A N 1
ATOM 804 C CA . GLY A 1 108 ? 11.542 -1.672 -18.372 1.00 96.69 108 GLY A CA 1
ATOM 805 C C . GLY A 1 108 ? 11.716 -2.331 -16.997 1.00 96.69 108 GLY A C 1
ATOM 806 O O . GLY A 1 108 ? 12.252 -3.436 -16.904 1.00 96.69 108 GLY A O 1
ATOM 807 N N . VAL A 1 109 ? 11.204 -1.714 -15.924 1.00 97.50 109 VAL A N 1
ATOM 808 C CA . VAL A 1 109 ? 11.218 -2.301 -14.573 1.00 97.50 109 VAL A CA 1
ATOM 809 C C . VAL A 1 109 ? 10.367 -3.575 -14.510 1.00 97.50 109 VAL A C 1
ATOM 811 O O . VAL A 1 109 ? 10.700 -4.483 -13.752 1.00 97.50 109 VAL A O 1
ATOM 814 N N . LEU A 1 110 ? 9.320 -3.697 -15.337 1.00 97.38 110 LEU A N 1
ATOM 815 C CA . LEU A 1 110 ? 8.464 -4.889 -15.373 1.00 97.38 110 LEU A CA 1
ATOM 816 C C . LEU A 1 110 ? 9.179 -6.130 -15.914 1.00 97.38 110 LEU A C 1
ATOM 818 O O . LEU A 1 110 ? 8.834 -7.243 -15.525 1.00 97.38 110 LEU A O 1
ATOM 822 N N . GLU A 1 111 ? 10.163 -5.950 -16.792 1.00 96.94 111 GLU A N 1
ATOM 823 C CA . GLU A 1 111 ? 10.910 -7.049 -17.418 1.00 96.94 111 GLU A CA 1
ATOM 824 C C . GLU A 1 111 ? 12.205 -7.379 -16.666 1.00 96.94 111 GLU A C 1
ATOM 826 O O . GLU A 1 111 ? 12.776 -8.462 -16.834 1.00 96.94 111 GLU A O 1
ATOM 831 N N . ARG A 1 112 ? 12.673 -6.459 -15.813 1.00 97.00 112 ARG A N 1
ATOM 832 C CA . ARG A 1 112 ? 13.888 -6.639 -15.019 1.00 97.00 112 ARG A CA 1
ATOM 833 C C . ARG A 1 112 ? 13.738 -7.838 -14.087 1.00 97.00 112 ARG A C 1
ATOM 835 O O . ARG A 1 112 ? 12.766 -7.923 -13.342 1.00 97.00 112 ARG A O 1
ATOM 842 N N . GLN A 1 113 ? 14.733 -8.723 -14.102 1.00 96.56 113 GLN A N 1
ATOM 843 C CA . GLN A 1 113 ? 14.814 -9.833 -13.155 1.00 96.56 113 GLN A CA 1
ATOM 844 C C . GLN A 1 113 ? 15.087 -9.307 -11.746 1.00 96.56 113 GLN A C 1
ATOM 846 O O . GLN A 1 113 ? 15.945 -8.443 -11.546 1.00 96.56 113 GLN A O 1
ATOM 851 N N . MET A 1 114 ? 14.325 -9.813 -10.788 1.00 95.12 114 MET A N 1
ATOM 852 C CA . MET A 1 114 ? 14.327 -9.399 -9.395 1.00 95.12 114 MET A CA 1
ATOM 853 C C . MET A 1 114 ? 14.393 -10.626 -8.492 1.00 95.12 114 MET A C 1
ATOM 855 O O . MET A 1 114 ? 13.935 -11.707 -8.862 1.00 95.12 114 MET A O 1
ATOM 859 N N . TRP A 1 115 ? 14.955 -10.433 -7.303 1.00 88.12 115 TRP A N 1
ATOM 860 C CA . TRP A 1 115 ? 15.175 -11.489 -6.327 1.00 88.12 115 TRP A CA 1
ATOM 861 C C . TRP A 1 115 ? 14.629 -11.072 -4.962 1.00 88.12 115 TRP A C 1
ATOM 863 O O . TRP A 1 115 ? 14.926 -9.983 -4.474 1.00 88.12 115 TRP A O 1
ATOM 873 N N . LEU A 1 116 ? 13.857 -11.963 -4.351 1.00 84.62 116 LEU A N 1
ATOM 874 C CA . LEU A 1 116 ? 13.405 -11.937 -2.964 1.00 84.62 116 LEU A CA 1
ATOM 875 C C . LEU A 1 116 ? 13.808 -13.270 -2.313 1.00 84.62 116 LEU A C 1
ATOM 877 O O . LEU A 1 116 ? 13.950 -14.270 -3.018 1.00 84.62 116 LEU A O 1
ATOM 881 N N . PRO A 1 117 ? 13.941 -13.358 -0.978 1.00 84.56 117 PRO A N 1
ATOM 882 C CA . PRO A 1 117 ? 14.337 -14.609 -0.321 1.00 84.56 117 PRO A CA 1
ATOM 883 C C . PRO A 1 117 ? 13.429 -15.817 -0.624 1.00 84.56 117 PRO A C 1
ATOM 885 O O . PRO A 1 117 ? 13.862 -16.957 -0.473 1.00 84.56 117 PRO A O 1
ATOM 888 N N . TRP A 1 118 ? 12.188 -15.576 -1.054 1.00 79.62 118 TRP A N 1
ATOM 889 C CA . TRP A 1 118 ? 11.178 -16.592 -1.371 1.00 79.62 118 TRP A CA 1
ATOM 890 C C . TRP A 1 118 ? 10.689 -16.569 -2.831 1.00 79.62 118 TRP A C 1
ATOM 892 O O . TRP A 1 118 ? 9.818 -17.365 -3.174 1.00 79.62 118 TRP A O 1
ATOM 902 N N . ALA A 1 119 ? 11.202 -15.680 -3.692 1.00 84.38 119 ALA A N 1
ATOM 903 C CA . ALA A 1 119 ? 10.751 -15.563 -5.083 1.00 84.38 119 ALA A CA 1
ATOM 904 C C . ALA A 1 119 ? 11.836 -14.995 -6.014 1.00 84.38 119 ALA A C 1
ATOM 906 O O . ALA A 1 119 ? 12.578 -14.091 -5.643 1.00 84.38 119 ALA A O 1
ATOM 907 N N . GLU A 1 120 ? 11.870 -15.466 -7.260 1.00 90.62 120 GLU A N 1
ATOM 908 C CA . GLU A 1 120 ? 12.699 -14.922 -8.343 1.00 90.62 120 GLU A CA 1
ATOM 909 C C . GLU A 1 120 ? 11.852 -14.794 -9.613 1.00 90.62 120 GLU A C 1
ATOM 911 O O . GLU A 1 120 ? 11.025 -15.662 -9.895 1.00 90.62 120 GLU A O 1
ATOM 916 N N . GLY A 1 121 ? 12.052 -13.718 -10.377 1.00 93.94 121 GLY A N 1
ATOM 917 C CA . GLY A 1 121 ? 11.334 -13.509 -11.630 1.00 93.94 121 GLY A CA 1
ATOM 918 C C . GLY A 1 121 ? 11.297 -12.056 -12.108 1.00 93.94 121 GLY A C 1
ATOM 919 O O . GLY A 1 121 ? 11.907 -11.172 -11.496 1.00 93.94 121 GLY A O 1
ATOM 920 N N . PRO A 1 122 ? 10.588 -11.783 -13.219 1.00 96.88 122 PRO A N 1
ATOM 921 C CA . PRO A 1 122 ? 10.439 -10.435 -13.753 1.00 96.88 122 PRO A CA 1
ATOM 922 C C . PRO A 1 122 ? 9.633 -9.537 -12.804 1.00 96.88 122 PRO A C 1
ATOM 924 O O . PRO A 1 122 ? 8.712 -9.991 -12.122 1.00 96.88 122 PRO A O 1
ATOM 927 N N . GLY A 1 123 ? 9.920 -8.234 -12.804 1.00 96.69 123 GLY A N 1
ATOM 928 C CA . GLY A 1 123 ? 9.259 -7.265 -11.925 1.00 96.69 123 GLY A CA 1
ATOM 929 C C . GLY A 1 123 ? 7.730 -7.249 -12.011 1.00 96.69 123 GLY A C 1
ATOM 930 O O . GLY A 1 123 ? 7.066 -7.026 -11.002 1.00 96.69 123 GLY A O 1
ATOM 931 N N . GLY A 1 124 ? 7.148 -7.552 -13.175 1.00 95.69 124 GLY A N 1
ATOM 932 C CA . GLY A 1 124 ? 5.697 -7.709 -13.312 1.00 95.69 124 GLY A CA 1
ATOM 933 C C . GLY A 1 124 ? 5.124 -8.846 -12.459 1.00 95.69 124 GLY A C 1
ATOM 934 O O . GLY A 1 124 ? 4.065 -8.673 -11.861 1.00 95.69 124 GLY A O 1
ATOM 935 N N . GLN A 1 125 ? 5.844 -9.966 -12.342 1.00 94.19 125 GLN A N 1
ATOM 936 C CA . GLN A 1 125 ? 5.463 -11.071 -11.460 1.00 94.19 125 GLN A CA 1
ATOM 937 C C . GLN A 1 125 ? 5.584 -10.660 -9.989 1.00 94.19 125 GLN A C 1
ATOM 939 O O . GLN A 1 125 ? 4.672 -10.913 -9.207 1.00 94.19 125 GLN A O 1
ATOM 944 N N . MET A 1 126 ? 6.659 -9.947 -9.630 1.00 94.62 126 MET A N 1
ATOM 945 C CA . MET A 1 126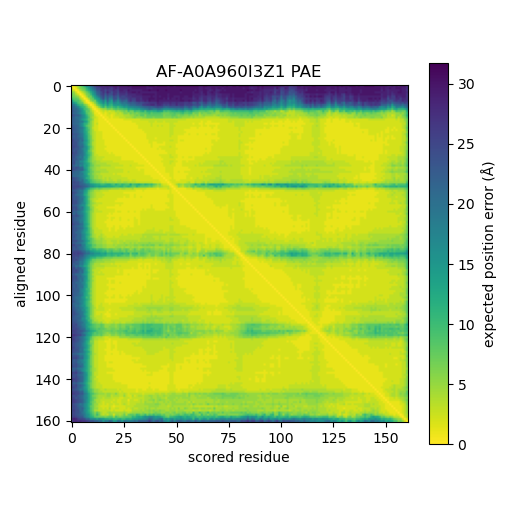 ? 6.850 -9.438 -8.266 1.00 94.62 126 MET A CA 1
ATOM 946 C C . MET A 1 126 ? 5.721 -8.493 -7.841 1.00 94.62 126 MET A C 1
ATOM 948 O O . MET A 1 126 ? 5.215 -8.601 -6.725 1.00 94.62 126 MET A O 1
ATOM 952 N N . LEU A 1 127 ? 5.277 -7.596 -8.732 1.00 95.06 127 LEU A N 1
ATOM 953 C CA . LEU A 1 127 ? 4.098 -6.761 -8.478 1.00 95.06 127 LEU A CA 1
ATOM 954 C C . LEU A 1 127 ? 2.823 -7.586 -8.302 1.00 95.06 127 LEU A C 1
ATOM 956 O O . LEU A 1 127 ? 1.992 -7.212 -7.480 1.00 95.06 127 LEU A O 1
ATOM 960 N N . GLY A 1 128 ? 2.660 -8.687 -9.037 1.00 94.06 128 GLY A N 1
ATOM 961 C CA . GLY A 1 128 ? 1.547 -9.619 -8.846 1.00 94.06 128 GLY A CA 1
ATOM 962 C C . GLY A 1 128 ? 1.512 -10.178 -7.422 1.00 94.06 128 GLY A C 1
ATOM 963 O O . GLY A 1 128 ? 0.499 -10.055 -6.737 1.00 94.06 128 GLY A O 1
ATOM 964 N N . SER A 1 129 ? 2.645 -10.685 -6.931 1.00 92.81 129 SER A N 1
ATOM 965 C CA . SER A 1 129 ? 2.764 -11.199 -5.559 1.00 92.81 129 SER A CA 1
ATOM 966 C C . SER A 1 129 ? 2.475 -10.126 -4.503 1.00 92.81 129 SER A C 1
ATOM 968 O O . SER A 1 129 ? 1.675 -10.353 -3.599 1.00 92.81 129 SER A O 1
ATOM 970 N N . TYR A 1 130 ? 3.045 -8.924 -4.645 1.00 95.00 130 TYR A N 1
ATOM 971 C CA . TYR A 1 130 ? 2.751 -7.815 -3.729 1.00 95.00 130 TYR A CA 1
ATOM 972 C C . TYR A 1 130 ? 1.312 -7.294 -3.840 1.00 95.00 130 TYR A C 1
ATOM 974 O O . TYR A 1 130 ? 0.780 -6.765 -2.869 1.00 95.00 130 TYR A O 1
ATOM 982 N N . THR A 1 131 ? 0.657 -7.449 -4.994 1.00 97.25 131 THR A N 1
ATOM 983 C CA . THR A 1 131 ? -0.774 -7.146 -5.143 1.00 97.25 131 THR A CA 1
ATOM 984 C C . THR A 1 131 ? -1.613 -8.109 -4.309 1.00 97.25 131 THR A C 1
ATOM 986 O O . THR A 1 131 ? -2.525 -7.661 -3.615 1.00 97.25 131 THR A O 1
ATOM 989 N N . ALA A 1 132 ? -1.301 -9.409 -4.340 1.00 94.88 132 ALA A N 1
ATOM 990 C CA . ALA A 1 132 ? -1.997 -10.414 -3.539 1.00 94.88 132 ALA A CA 1
ATOM 991 C C . ALA A 1 132 ? -1.827 -10.151 -2.034 1.00 94.88 132 ALA A C 1
ATOM 993 O O . ALA A 1 132 ? -2.826 -10.048 -1.324 1.00 94.88 132 ALA A O 1
ATOM 994 N N . GLU A 1 133 ? -0.584 -9.947 -1.585 1.00 94.50 133 GLU A N 1
ATOM 995 C CA . GLU A 1 133 ? -0.232 -9.578 -0.203 1.00 94.50 133 GLU A CA 1
ATOM 996 C C . GLU A 1 133 ? -1.028 -8.352 0.271 1.00 94.50 133 GLU A C 1
ATOM 998 O O . GLU A 1 133 ? -1.737 -8.391 1.278 1.00 94.50 133 GLU A O 1
ATOM 1003 N N . LEU A 1 134 ? -0.974 -7.266 -0.508 1.00 97.12 134 LEU A N 1
ATOM 1004 C CA . LEU A 1 134 ? -1.660 -6.020 -0.184 1.00 97.12 134 LEU A CA 1
ATOM 1005 C C . LEU A 1 134 ? -3.181 -6.205 -0.117 1.00 97.12 134 LEU A C 1
ATOM 1007 O O . LEU A 1 134 ? -3.838 -5.640 0.756 1.00 97.12 134 LEU A O 1
ATOM 1011 N N . THR A 1 135 ? -3.746 -6.992 -1.032 1.00 97.31 135 THR A N 1
ATOM 1012 C CA . THR A 1 135 ? -5.190 -7.246 -1.108 1.00 97.31 135 THR A CA 1
ATOM 1013 C C . THR A 1 135 ? -5.678 -8.038 0.104 1.00 97.31 135 THR A C 1
ATOM 1015 O O . THR A 1 135 ? -6.659 -7.638 0.732 1.00 97.31 135 THR A O 1
ATOM 1018 N N . VAL A 1 136 ? -4.977 -9.114 0.479 1.00 96.25 136 VAL A N 1
ATOM 1019 C CA . VAL A 1 136 ? -5.326 -9.948 1.644 1.00 96.25 136 VAL A CA 1
ATOM 1020 C C . VAL A 1 136 ? -5.242 -9.143 2.940 1.00 96.25 136 VAL A C 1
ATOM 1022 O O . VAL A 1 136 ? -6.183 -9.146 3.728 1.00 96.25 136 VAL A O 1
ATOM 1025 N N . HIS A 1 137 ? -4.184 -8.363 3.135 1.00 97.12 137 HIS A N 1
ATOM 1026 C CA . HIS A 1 137 ? -4.035 -7.581 4.363 1.00 97.12 137 HIS A CA 1
ATOM 1027 C C . HIS A 1 137 ? -4.934 -6.341 4.421 1.00 97.12 137 HIS A C 1
ATOM 1029 O O . HIS A 1 137 ? -5.356 -5.907 5.495 1.00 97.12 137 HIS A O 1
ATOM 1035 N N . THR A 1 138 ? -5.345 -5.813 3.267 1.00 98.19 138 THR A N 1
ATOM 1036 C CA . THR A 1 138 ? -6.447 -4.844 3.221 1.00 98.19 138 THR A CA 1
ATOM 1037 C C . THR A 1 138 ? -7.766 -5.495 3.641 1.00 98.19 138 THR A C 1
ATOM 1039 O O . THR A 1 138 ? -8.580 -4.852 4.305 1.00 98.19 138 THR A O 1
ATOM 1042 N N . TRP A 1 139 ? -7.990 -6.767 3.287 1.00 97.94 139 TRP A N 1
ATOM 1043 C CA . TRP A 1 139 ? -9.168 -7.514 3.727 1.00 97.94 139 TRP A CA 1
ATOM 1044 C C . TRP A 1 139 ? -9.142 -7.769 5.237 1.00 97.94 139 TRP A C 1
ATOM 1046 O O . TRP A 1 139 ? -10.178 -7.607 5.885 1.00 97.94 139 TRP A O 1
ATOM 1056 N N . ASP A 1 140 ? -7.979 -8.076 5.815 1.00 97.94 140 ASP A N 1
ATOM 1057 C CA . ASP A 1 140 ? -7.820 -8.208 7.267 1.00 97.94 140 ASP A CA 1
ATOM 1058 C C . ASP A 1 140 ? -8.215 -6.915 7.991 1.00 97.94 140 ASP A C 1
ATOM 1060 O O . ASP A 1 140 ? -9.025 -6.934 8.925 1.00 97.94 140 ASP A O 1
ATOM 1064 N N . LEU A 1 141 ? -7.696 -5.778 7.513 1.00 98.25 141 LEU A N 1
ATOM 1065 C CA . LEU A 1 141 ? -8.016 -4.458 8.049 1.00 98.25 141 LEU A CA 1
ATOM 1066 C C . LEU A 1 141 ? -9.511 -4.141 7.908 1.00 98.25 141 LEU A C 1
ATOM 1068 O O . LEU A 1 141 ? -10.163 -3.769 8.882 1.00 98.25 141 LEU A O 1
ATOM 1072 N N . ALA A 1 142 ? -10.082 -4.327 6.717 1.00 98.38 142 ALA A N 1
ATOM 1073 C CA . ALA A 1 142 ? -11.502 -4.087 6.473 1.00 98.38 142 ALA A CA 1
ATOM 1074 C C . ALA A 1 142 ? -12.397 -4.965 7.362 1.00 98.38 142 ALA A C 1
ATOM 1076 O O . ALA A 1 142 ? -13.402 -4.489 7.893 1.00 98.38 142 ALA A O 1
ATOM 1077 N N . THR A 1 143 ? -12.006 -6.222 7.578 1.00 98.06 143 THR A N 1
ATOM 1078 C CA . THR A 1 143 ? -12.724 -7.168 8.438 1.00 98.06 143 THR A CA 1
ATOM 1079 C C .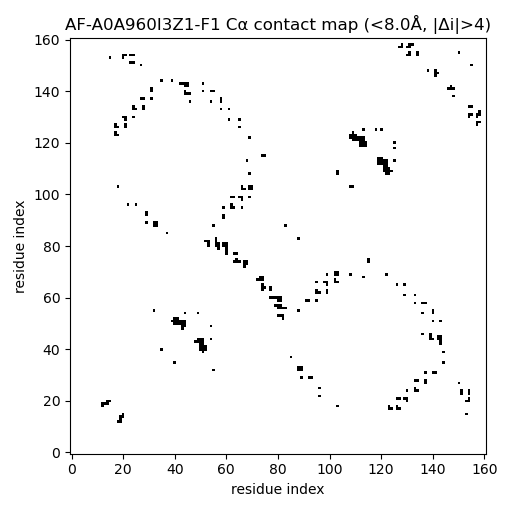 THR A 1 143 ? -12.693 -6.728 9.899 1.00 98.06 143 THR A C 1
ATOM 1081 O O . THR A 1 143 ? -13.742 -6.715 10.544 1.00 98.06 143 THR A O 1
ATOM 1084 N N . ALA A 1 144 ? -11.537 -6.292 10.411 1.00 98.06 144 ALA A N 1
ATOM 1085 C CA . ALA A 1 144 ? -11.410 -5.754 11.770 1.00 98.06 144 ALA A CA 1
ATOM 1086 C C . ALA A 1 144 ? -12.294 -4.511 12.001 1.00 98.06 144 ALA A C 1
ATOM 1088 O O . ALA A 1 144 ? -12.794 -4.285 13.104 1.00 98.06 144 ALA A O 1
ATOM 1089 N N . LEU A 1 145 ? -12.523 -3.725 10.945 1.00 98.06 145 LEU A N 1
ATOM 1090 C CA . LEU A 1 145 ? -13.366 -2.527 10.956 1.00 98.06 145 LEU A CA 1
ATOM 1091 C C . LEU A 1 145 ? -14.853 -2.816 10.669 1.00 98.06 145 LEU A C 1
ATOM 1093 O O . LEU A 1 145 ? -15.678 -1.908 10.775 1.00 98.06 145 LEU A O 1
ATOM 1097 N N . GLY A 1 146 ? -15.212 -4.056 10.313 1.00 97.44 146 GLY A N 1
ATOM 1098 C CA . GLY A 1 146 ? -16.578 -4.443 9.949 1.00 97.44 146 GLY A CA 1
ATOM 1099 C C . GLY A 1 146 ? -17.061 -3.860 8.614 1.00 97.44 146 GLY A C 1
ATOM 1100 O O . GLY A 1 146 ? -18.257 -3.617 8.449 1.00 97.44 146 GLY A O 1
ATOM 1101 N N . LEU A 1 147 ? -16.148 -3.601 7.675 1.00 96.19 147 LEU A N 1
ATOM 1102 C CA . LEU A 1 147 ? -16.441 -2.970 6.388 1.00 96.19 147 LEU A CA 1
ATOM 1103 C C . LEU A 1 147 ? -16.707 -3.999 5.285 1.00 96.19 147 LEU A C 1
ATOM 1105 O O . LEU A 1 147 ? -16.013 -5.006 5.163 1.00 96.19 147 LEU A O 1
ATOM 1109 N N . GLY A 1 148 ? -17.681 -3.697 4.425 1.00 93.62 148 GLY A N 1
ATOM 1110 C CA . GLY A 1 148 ? -17.820 -4.341 3.120 1.00 93.62 148 GLY A CA 1
ATOM 1111 C C . GLY A 1 148 ? -17.008 -3.575 2.078 1.00 93.62 148 GLY A C 1
ATOM 1112 O O . GLY A 1 148 ? -17.216 -2.374 1.914 1.00 93.62 148 GLY A O 1
ATOM 1113 N N . VAL A 1 149 ? -16.098 -4.260 1.385 1.00 93.44 149 VAL A N 1
ATOM 1114 C CA . VAL A 1 149 ? -15.225 -3.672 0.358 1.00 93.44 149 VAL A CA 1
ATOM 1115 C C . VAL A 1 149 ? -15.529 -4.307 -0.993 1.00 93.44 149 VAL A C 1
ATOM 1117 O O . VAL A 1 149 ? -15.601 -5.530 -1.109 1.00 93.44 149 VAL A O 1
ATOM 1120 N N . GLU A 1 150 ? -15.690 -3.468 -2.014 1.00 91.94 150 GLU A N 1
ATOM 1121 C CA . GLU A 1 150 ? -15.750 -3.901 -3.409 1.00 91.94 150 GLU A CA 1
ATOM 1122 C C . GLU A 1 150 ? -14.324 -4.082 -3.938 1.00 91.94 150 GLU A C 1
ATOM 1124 O O . GLU A 1 150 ? -13.522 -3.146 -3.940 1.00 91.94 150 GLU A O 1
ATOM 1129 N N . TRP A 1 151 ? -14.004 -5.292 -4.391 1.00 92.12 151 TRP A N 1
ATOM 1130 C CA . TRP A 1 151 ? -12.654 -5.656 -4.816 1.00 92.12 151 TRP A CA 1
ATOM 1131 C C . TRP A 1 151 ? -12.504 -5.611 -6.336 1.00 92.12 151 TRP A C 1
ATOM 1133 O O . TRP A 1 151 ? -13.373 -6.068 -7.082 1.00 92.12 151 TRP A O 1
ATOM 1143 N N . ASP A 1 152 ? -11.357 -5.126 -6.815 1.00 89.62 152 ASP A N 1
ATOM 1144 C CA . ASP A 1 152 ? -11.003 -5.251 -8.228 1.00 89.62 152 ASP A CA 1
ATOM 1145 C C . ASP A 1 152 ? -10.742 -6.727 -8.561 1.00 89.62 152 ASP A C 1
ATOM 1147 O O . ASP A 1 152 ? -9.804 -7.335 -8.043 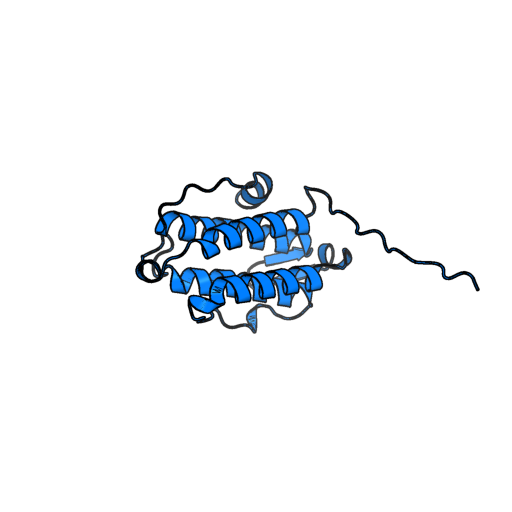1.00 89.62 152 ASP A O 1
ATOM 1151 N N . ALA A 1 153 ? -11.545 -7.303 -9.458 1.00 90.31 153 ALA A N 1
ATOM 1152 C CA . ALA A 1 153 ? -11.429 -8.709 -9.846 1.00 90.31 153 ALA A CA 1
ATOM 1153 C C . ALA A 1 153 ? -10.025 -9.088 -10.356 1.00 90.31 153 ALA A C 1
ATOM 1155 O O . ALA A 1 153 ? -9.615 -10.237 -10.222 1.00 90.31 153 ALA A O 1
ATOM 1156 N N . ARG A 1 154 ? -9.271 -8.133 -10.916 1.00 90.25 154 ARG A N 1
ATOM 1157 C CA . ARG A 1 154 ? -7.892 -8.367 -11.374 1.00 90.25 154 ARG A CA 1
ATOM 1158 C C . ARG A 1 154 ? -6.905 -8.458 -10.215 1.00 90.25 154 ARG A C 1
ATOM 1160 O O . ARG A 1 154 ? -5.973 -9.242 -10.304 1.00 90.25 154 ARG A O 1
ATOM 1167 N N . ALA A 1 155 ? -7.115 -7.683 -9.151 1.00 86.56 155 ALA A N 1
ATOM 1168 C CA . ALA A 1 155 ? -6.316 -7.792 -7.933 1.00 86.56 155 ALA A CA 1
ATOM 1169 C C . ALA A 1 155 ? -6.639 -9.097 -7.193 1.00 86.56 155 ALA A C 1
ATOM 1171 O O . ALA A 1 155 ? -5.740 -9.779 -6.725 1.00 86.56 155 ALA A O 1
ATOM 1172 N N . LEU A 1 156 ? -7.909 -9.518 -7.176 1.00 88.38 156 LEU A N 1
ATOM 1173 C CA . LEU A 1 156 ? -8.269 -10.841 -6.657 1.00 88.38 156 LEU A CA 1
ATOM 1174 C C . LEU A 1 156 ? -7.659 -11.979 -7.481 1.00 88.38 156 LEU A C 1
ATOM 1176 O O . LEU A 1 156 ? -7.308 -13.008 -6.922 1.00 88.38 156 LEU A O 1
ATOM 1180 N N . ALA A 1 157 ? -7.522 -11.823 -8.799 1.00 86.00 157 ALA A N 1
ATOM 1181 C CA . ALA A 1 157 ? -6.949 -12.866 -9.647 1.00 86.00 157 ALA A CA 1
ATOM 1182 C C . ALA A 1 157 ? -5.485 -13.191 -9.296 1.00 86.00 157 ALA A C 1
ATOM 1184 O O . ALA A 1 157 ? -5.060 -14.315 -9.540 1.00 86.00 157 ALA A O 1
ATOM 1185 N N . THR A 1 158 ? -4.735 -12.265 -8.681 1.00 82.31 158 THR A N 1
ATOM 1186 C CA . THR A 1 158 ? -3.336 -12.511 -8.291 1.00 82.31 158 THR A CA 1
ATOM 1187 C C . THR A 1 158 ? -3.188 -13.392 -7.051 1.00 82.31 158 THR A C 1
ATOM 1189 O O . THR A 1 158 ? -2.079 -13.821 -6.763 1.00 82.31 158 THR A O 1
ATOM 1192 N N . SER A 1 159 ? -4.259 -13.663 -6.294 1.00 70.56 159 SER A N 1
ATOM 1193 C CA . SER A 1 159 ? -4.197 -14.479 -5.070 1.00 70.56 159 SER A CA 1
ATOM 1194 C C . SER A 1 159 ? -4.486 -15.972 -5.292 1.00 70.56 159 SER A C 1
ATOM 1196 O O . SER A 1 159 ? -4.683 -16.697 -4.320 1.00 70.56 159 SER A O 1
ATOM 1198 N N . TRP A 1 160 ? -4.577 -16.425 -6.547 1.00 57.56 160 TRP A N 1
ATOM 1199 C CA . TRP A 1 160 ? -4.909 -17.814 -6.913 1.00 57.56 160 TRP A CA 1
ATOM 1200 C C . TRP A 1 160 ? -3.852 -18.495 -7.796 1.00 57.56 160 TRP A C 1
ATOM 1202 O O . TRP A 1 160 ? -4.119 -19.581 -8.314 1.00 57.56 160 TRP A O 1
ATOM 1212 N N . GLU A 1 161 ? -2.690 -17.867 -7.987 1.00 44.81 161 GLU A N 1
ATOM 1213 C CA . GLU A 1 161 ? -1.537 -18.435 -8.707 1.00 44.81 161 GLU A CA 1
ATOM 1214 C C . GLU A 1 161 ? -0.508 -19.022 -7.736 1.00 44.81 161 GLU A C 1
ATOM 1216 O O . GLU A 1 161 ? 0.015 -20.119 -8.044 1.00 44.81 161 GLU A O 1
#

pLDDT: mean 91.01, std 14.07, range [35.22, 98.69]